Protein AF-A0A4Q5R7U8-F1 (afdb_monomer_lite)

Foldseek 3Di:
DVVVVVVVVVVVVVVVVVDDDDDDDDLCVLLVVLVVCVVVHLVVVLCVVPNDDDPVVSVLLSVLSSCVSSVLVVQDDVVDDPVVNCCVNPPDPCVVVVCQCVVDPHSNSND

Structure (mmCIF, N/CA/C/O backbone):
data_AF-A0A4Q5R7U8-F1
#
_entry.id   AF-A0A4Q5R7U8-F1
#
loop_
_atom_site.group_PDB
_atom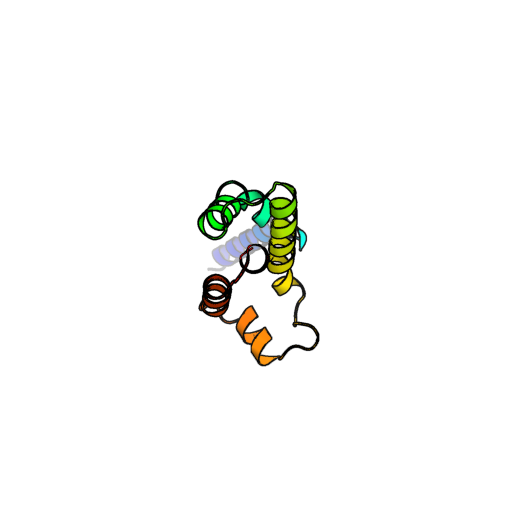_site.id
_atom_site.type_symbol
_atom_site.label_atom_id
_atom_site.label_alt_id
_atom_site.label_comp_id
_atom_site.label_asym_id
_atom_site.label_entity_id
_atom_site.label_seq_id
_atom_site.pdbx_PDB_ins_code
_atom_site.Cartn_x
_atom_site.Cartn_y
_atom_site.Cartn_z
_atom_site.occupancy
_atom_site.B_iso_or_equiv
_atom_site.auth_seq_id
_atom_site.auth_comp_id
_atom_site.auth_asym_id
_atom_site.auth_atom_id
_atom_site.pdbx_PDB_model_num
ATOM 1 N N . MET A 1 1 ? 18.709 8.754 -49.738 1.00 72.81 1 MET A N 1
ATOM 2 C CA . MET A 1 1 ? 18.825 7.786 -48.617 1.00 72.81 1 MET A CA 1
ATOM 3 C C . MET A 1 1 ? 19.929 8.145 -47.616 1.00 72.81 1 MET A C 1
ATOM 5 O O . MET A 1 1 ? 19.646 8.136 -46.428 1.00 72.81 1 MET A O 1
ATOM 9 N N . HIS A 1 2 ? 21.147 8.506 -48.043 1.00 84.56 2 HIS A N 1
ATOM 10 C CA . HIS A 1 2 ? 22.236 8.896 -47.123 1.00 84.56 2 HIS A CA 1
ATOM 11 C C . HIS A 1 2 ? 21.952 10.172 -46.313 1.00 84.56 2 HIS A C 1
ATOM 13 O O . HIS A 1 2 ? 22.199 10.190 -45.113 1.00 84.56 2 HIS A O 1
ATOM 19 N N . LEU A 1 3 ? 21.353 11.193 -46.938 1.00 88.19 3 LEU A N 1
ATOM 20 C CA . LEU A 1 3 ? 20.996 12.450 -46.264 1.00 88.19 3 LEU A CA 1
ATOM 21 C C . LEU A 1 3 ? 19.943 12.248 -45.158 1.00 88.19 3 LEU A C 1
ATOM 23 O O . LEU A 1 3 ? 20.070 12.800 -44.072 1.00 88.19 3 LEU A O 1
ATOM 27 N N . LEU A 1 4 ? 18.949 11.387 -45.409 1.00 92.00 4 LEU A N 1
ATOM 28 C CA . LEU A 1 4 ? 17.930 11.016 -44.423 1.00 92.00 4 LEU A CA 1
ATOM 29 C C . LEU A 1 4 ? 18.547 10.259 -43.238 1.00 92.00 4 LEU A C 1
ATOM 31 O O . LEU A 1 4 ? 18.229 10.5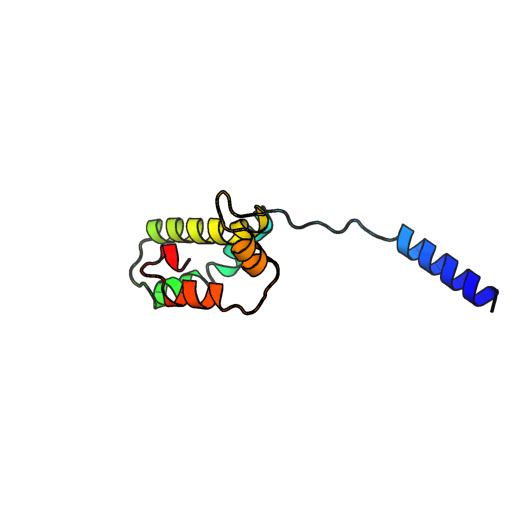53 -42.094 1.00 92.00 4 LEU A O 1
ATOM 35 N N . ARG A 1 5 ? 19.474 9.327 -43.501 1.00 92.25 5 ARG A N 1
ATOM 36 C CA . ARG A 1 5 ? 20.199 8.597 -42.446 1.00 92.25 5 ARG A CA 1
ATOM 37 C C . ARG A 1 5 ? 21.057 9.527 -41.588 1.00 92.25 5 ARG A C 1
ATOM 39 O O . ARG A 1 5 ? 21.056 9.381 -40.372 1.00 92.25 5 ARG A O 1
ATOM 46 N N . LEU A 1 6 ? 21.747 10.486 -42.208 1.00 95.06 6 LEU A N 1
ATOM 47 C CA . LEU A 1 6 ? 22.532 11.496 -41.497 1.00 95.06 6 LEU A CA 1
ATOM 48 C C . LEU A 1 6 ? 21.630 12.364 -40.611 1.00 95.06 6 LEU A C 1
ATOM 50 O O . LEU A 1 6 ? 21.918 12.535 -39.432 1.00 95.06 6 LEU A O 1
ATOM 54 N N . PHE A 1 7 ? 20.515 12.855 -41.158 1.00 96.31 7 PHE A N 1
ATOM 55 C CA . PHE A 1 7 ? 19.551 13.664 -40.416 1.00 96.31 7 PHE A CA 1
ATOM 56 C C . PHE A 1 7 ? 18.962 12.905 -39.221 1.00 96.31 7 PHE A C 1
ATOM 58 O O . PHE A 1 7 ? 18.970 13.420 -38.107 1.00 96.31 7 PHE A O 1
ATOM 65 N N . CYS A 1 8 ? 18.523 11.659 -39.419 1.00 96.19 8 CYS A N 1
ATOM 66 C CA . CYS A 1 8 ? 18.052 10.811 -38.324 1.00 96.19 8 CYS A CA 1
ATOM 67 C C . CYS A 1 8 ? 19.148 10.574 -37.276 1.00 96.19 8 CYS A C 1
ATOM 69 O O . CYS A 1 8 ? 18.862 10.627 -36.085 1.00 96.19 8 CYS A O 1
ATOM 71 N N . GLY A 1 9 ? 20.398 10.359 -37.698 1.00 97.06 9 GLY A N 1
ATOM 72 C CA . GLY A 1 9 ? 21.531 10.196 -36.786 1.00 97.06 9 GLY A CA 1
ATOM 73 C C . GLY A 1 9 ? 21.785 11.439 -35.931 1.00 97.06 9 GLY A C 1
ATOM 74 O O . GLY A 1 9 ? 21.930 11.329 -34.716 1.00 97.06 9 GLY A O 1
ATOM 75 N N . VAL A 1 10 ? 21.767 12.625 -36.546 1.00 96.88 10 VAL A N 1
ATOM 76 C CA . VAL A 1 10 ? 21.911 13.910 -35.842 1.00 96.88 10 VAL A CA 1
ATOM 77 C C . VAL A 1 10 ? 20.744 14.144 -34.884 1.00 96.88 10 VAL A C 1
ATOM 79 O O . VAL A 1 10 ? 20.969 14.548 -33.747 1.00 96.88 10 VAL A O 1
ATOM 82 N N . LEU A 1 11 ? 19.512 13.847 -35.304 1.00 96.88 11 LEU A N 1
ATOM 83 C CA . LEU A 1 11 ? 18.329 13.979 -34.455 1.00 96.88 11 LEU A CA 1
ATOM 84 C C . LEU A 1 11 ? 18.408 13.061 -33.228 1.00 96.88 11 LEU A C 1
ATOM 86 O O . LEU A 1 11 ? 18.163 13.515 -32.116 1.00 96.88 11 LEU A O 1
ATOM 90 N N . VAL A 1 12 ? 18.791 11.793 -33.405 1.00 97.06 12 VAL A N 1
ATOM 91 C CA . VAL A 1 12 ? 18.966 10.849 -32.289 1.00 97.06 12 VAL A CA 1
ATOM 92 C C . VAL A 1 12 ? 20.072 11.319 -31.346 1.00 97.06 12 VAL A C 1
ATOM 94 O O . VAL A 1 12 ? 19.865 11.333 -30.136 1.00 97.06 12 VAL A O 1
ATOM 97 N N . ALA A 1 13 ? 21.217 11.759 -31.876 1.00 96.69 13 ALA A N 1
ATOM 98 C CA . ALA A 1 13 ? 22.301 12.297 -31.057 1.00 96.69 13 ALA A CA 1
ATOM 99 C C . ALA A 1 13 ? 21.847 13.525 -30.252 1.00 96.69 13 ALA A C 1
ATOM 101 O O . ALA A 1 13 ? 22.133 13.625 -29.061 1.00 96.69 13 ALA A O 1
ATOM 102 N N . TRP A 1 14 ? 21.086 14.426 -30.875 1.00 96.88 14 TRP A N 1
ATOM 103 C CA . TRP A 1 14 ? 20.541 15.600 -30.202 1.00 96.88 14 TRP A CA 1
ATOM 104 C C . TRP A 1 14 ? 19.537 15.226 -29.103 1.00 96.88 14 TRP A C 1
ATOM 106 O O . TRP A 1 14 ? 19.618 15.763 -28.004 1.00 96.88 14 TRP A O 1
ATOM 116 N N . LEU A 1 15 ? 18.649 14.256 -29.350 1.00 96.06 15 LEU A N 1
ATOM 117 C CA . LEU A 1 15 ? 17.702 13.752 -28.347 1.00 96.06 15 LEU A CA 1
ATOM 118 C C . LEU A 1 15 ? 18.404 13.092 -27.152 1.00 96.06 15 LEU A C 1
ATOM 120 O O . LEU A 1 15 ? 17.989 13.303 -26.016 1.00 96.06 15 LEU A O 1
ATOM 124 N N . LEU A 1 16 ? 19.478 12.333 -27.390 1.00 94.44 16 LEU A N 1
ATOM 125 C CA . LEU A 1 16 ? 20.269 11.718 -26.321 1.00 94.44 16 LEU A CA 1
ATOM 126 C C . LEU A 1 16 ? 20.995 12.770 -25.472 1.00 94.44 16 LEU A C 1
ATOM 128 O O . LEU A 1 16 ? 21.035 12.644 -24.252 1.00 94.44 16 LEU A O 1
ATOM 132 N N . LEU A 1 17 ? 21.524 13.826 -26.098 1.00 95.06 17 LEU A N 1
ATOM 133 C CA . LEU A 1 17 ? 22.175 14.935 -25.392 1.00 95.06 17 LEU A CA 1
ATOM 134 C C . LEU A 1 17 ? 21.176 15.843 -24.657 1.00 95.06 17 LEU A C 1
ATOM 136 O O . LEU A 1 17 ? 21.534 16.468 -23.662 1.00 95.06 17 LEU A O 1
ATOM 140 N N . ALA A 1 18 ? 19.932 15.916 -25.135 1.00 94.56 18 ALA A N 1
ATOM 141 C CA . ALA A 1 18 ? 18.853 16.675 -24.508 1.00 94.56 18 ALA A CA 1
ATOM 142 C C . ALA A 1 18 ? 18.107 15.890 -23.411 1.00 94.56 18 ALA A C 1
ATOM 144 O O . ALA A 1 18 ? 17.244 16.458 -22.733 1.00 94.56 18 ALA A O 1
ATOM 145 N N . ALA A 1 19 ? 18.410 14.600 -23.226 1.00 90.81 19 ALA A N 1
ATOM 146 C CA . ALA A 1 19 ? 17.778 13.776 -22.207 1.00 90.81 19 ALA A CA 1
ATOM 147 C C . ALA A 1 19 ? 18.102 14.311 -20.804 1.00 90.81 19 ALA A C 1
ATOM 149 O O . ALA A 1 19 ? 19.260 14.505 -20.434 1.00 90.81 19 ALA A O 1
ATOM 150 N N . ARG A 1 20 ? 17.062 14.545 -20.000 1.00 87.94 20 ARG A N 1
ATOM 151 C CA . ARG A 1 20 ? 17.207 14.895 -18.582 1.00 87.94 20 ARG A CA 1
ATOM 152 C C . ARG A 1 20 ? 17.178 13.623 -17.734 1.00 87.94 20 ARG A C 1
ATOM 154 O O . ARG A 1 20 ? 16.491 12.676 -18.121 1.00 87.94 20 ARG A O 1
ATOM 161 N N . PRO A 1 21 ? 17.858 13.595 -16.573 1.00 85.31 21 PRO A N 1
ATOM 162 C CA . PRO A 1 21 ? 17.722 12.491 -15.635 1.00 85.31 21 PRO A CA 1
ATOM 163 C C . PRO A 1 21 ? 16.247 12.280 -15.288 1.00 85.31 21 PRO A C 1
ATOM 165 O O . PRO A 1 21 ? 15.562 13.225 -14.888 1.00 85.31 21 PRO A O 1
ATOM 168 N N . ALA A 1 22 ? 15.757 11.050 -15.438 1.00 81.88 22 ALA A N 1
ATOM 169 C CA . ALA A 1 22 ? 14.475 10.677 -14.863 1.00 81.88 22 ALA A CA 1
ATOM 170 C C . ALA A 1 22 ? 14.633 10.679 -13.338 1.00 81.88 22 ALA A C 1
ATOM 172 O O . ALA A 1 22 ? 15.553 10.051 -12.809 1.00 81.88 22 ALA A O 1
ATOM 173 N N . GLN A 1 23 ? 13.769 11.402 -12.626 1.00 79.69 23 GLN A N 1
ATOM 174 C CA . GLN A 1 23 ? 13.739 11.301 -11.172 1.00 79.69 23 GLN A CA 1
ATOM 175 C C . GLN A 1 23 ? 13.122 9.953 -10.808 1.00 79.69 23 GLN A C 1
ATOM 177 O O . GLN A 1 23 ? 11.962 9.693 -11.123 1.00 79.69 23 GLN A O 1
ATOM 182 N N . ALA A 1 24 ? 13.925 9.079 -10.205 1.00 73.69 24 ALA A N 1
ATOM 183 C CA . ALA A 1 24 ? 13.434 7.819 -9.676 1.00 73.69 24 ALA A CA 1
ATOM 184 C C . ALA A 1 24 ? 12.563 8.090 -8.445 1.00 73.69 24 ALA A C 1
ATOM 186 O O . ALA A 1 24 ? 12.875 8.959 -7.625 1.00 73.69 24 ALA A O 1
ATOM 187 N N . TYR A 1 25 ? 11.482 7.329 -8.316 1.00 76.25 25 TYR A N 1
ATOM 188 C CA . TYR A 1 25 ? 10.707 7.296 -7.086 1.00 76.25 25 TYR A CA 1
ATOM 189 C C . TYR A 1 25 ? 11.542 6.625 -5.994 1.00 76.25 25 TYR A C 1
ATOM 191 O O . TYR A 1 25 ? 12.244 5.646 -6.242 1.00 76.25 25 TYR A O 1
ATOM 199 N N . SER A 1 26 ? 11.503 7.193 -4.794 1.00 82.00 26 SER A N 1
ATOM 200 C CA . SER A 1 26 ? 12.113 6.584 -3.614 1.00 82.00 26 SER A CA 1
ATOM 201 C C . SER A 1 26 ? 11.134 5.581 -3.009 1.00 82.00 26 SER A C 1
ATOM 203 O O . SER A 1 26 ? 9.928 5.705 -3.211 1.00 82.00 26 SER A O 1
ATOM 205 N N . VAL A 1 27 ? 11.627 4.679 -2.161 1.00 79.56 27 VAL A N 1
ATOM 206 C CA . VAL A 1 27 ? 10.797 3.873 -1.250 1.00 79.56 27 VAL A CA 1
ATOM 207 C C . VAL A 1 27 ? 9.771 4.751 -0.508 1.00 79.56 27 VAL A C 1
ATOM 209 O O . VAL A 1 27 ? 8.621 4.367 -0.314 1.00 79.56 27 VAL A O 1
ATOM 212 N N . LEU A 1 28 ? 10.142 5.988 -0.155 1.00 86.56 28 LEU A N 1
ATOM 213 C CA . LEU A 1 28 ? 9.242 6.930 0.522 1.00 86.56 28 LEU A CA 1
ATOM 214 C C . LEU A 1 28 ? 8.116 7.471 -0.375 1.00 86.56 28 LEU A C 1
ATOM 216 O O . LEU A 1 28 ? 7.115 7.976 0.130 1.00 86.56 28 LEU A O 1
ATOM 220 N N . SER A 1 29 ? 8.225 7.352 -1.701 1.00 90.25 29 SER A N 1
ATOM 221 C CA . SER A 1 29 ? 7.145 7.723 -2.620 1.00 90.25 29 SER A CA 1
ATOM 222 C C . SER A 1 29 ? 5.899 6.852 -2.417 1.00 90.25 29 SER A C 1
ATOM 224 O O . SER A 1 29 ? 4.786 7.344 -2.593 1.00 90.25 29 SER A O 1
ATOM 226 N N . HIS A 1 30 ? 6.053 5.606 -1.953 1.00 92.06 30 HIS A N 1
ATOM 227 C CA . HIS A 1 30 ? 4.920 4.752 -1.574 1.00 92.06 30 HIS A CA 1
ATOM 228 C C . HIS A 1 30 ? 4.144 5.320 -0.382 1.00 92.06 30 HIS A C 1
ATOM 230 O O . HIS A 1 30 ? 2.914 5.304 -0.373 1.00 92.06 30 HIS A O 1
ATOM 236 N N . GLN A 1 31 ? 4.838 5.902 0.599 1.00 94.12 31 GLN A N 1
ATOM 237 C CA . GLN A 1 31 ? 4.194 6.585 1.726 1.00 94.12 31 GLN A CA 1
ATOM 238 C C . GLN A 1 31 ? 3.540 7.899 1.295 1.00 94.12 31 GLN A C 1
ATOM 240 O O . GLN A 1 31 ? 2.427 8.191 1.728 1.00 94.12 31 GLN A O 1
ATOM 245 N N . ALA A 1 32 ? 4.160 8.644 0.376 1.00 93.75 32 ALA A N 1
ATOM 246 C CA . ALA A 1 32 ? 3.565 9.860 -0.181 1.00 93.75 32 ALA A CA 1
ATOM 247 C C . ALA A 1 32 ? 2.233 9.585 -0.913 1.00 93.75 32 ALA A C 1
ATOM 249 O O . ALA A 1 32 ? 1.313 10.409 -0.871 1.00 93.75 32 ALA A O 1
ATOM 250 N N . ASN A 1 33 ? 2.092 8.410 -1.539 1.00 94.19 33 ASN A N 1
ATOM 251 C CA . ASN A 1 33 ? 0.814 7.964 -2.098 1.00 94.19 33 ASN A CA 1
ATOM 252 C C . ASN A 1 33 ? -0.229 7.727 -1.001 1.00 94.19 33 ASN A C 1
ATOM 254 O O . ASN A 1 33 ? -1.359 8.198 -1.128 1.00 94.19 33 ASN A O 1
ATOM 258 N N . ILE A 1 34 ? 0.146 7.059 0.096 1.00 96.94 34 ILE A N 1
ATOM 259 C CA . ILE A 1 34 ? -0.743 6.894 1.255 1.00 96.94 34 ILE A CA 1
ATOM 260 C C . ILE A 1 34 ? -1.157 8.260 1.802 1.00 96.94 34 ILE A C 1
ATOM 262 O O . ILE A 1 34 ? -2.340 8.472 2.039 1.00 96.94 34 ILE A O 1
ATOM 266 N N . ASP A 1 35 ? -0.236 9.215 1.931 1.00 97.00 35 ASP A N 1
ATOM 267 C CA . ASP A 1 35 ? -0.540 10.574 2.391 1.00 97.00 35 ASP A CA 1
ATOM 268 C C . ASP A 1 35 ? -1.555 11.288 1.510 1.00 97.00 35 ASP A C 1
ATOM 270 O O . ASP A 1 35 ? -2.547 11.823 2.012 1.00 97.00 35 ASP A O 1
ATOM 274 N N . SER A 1 36 ? -1.327 11.250 0.200 1.00 97.31 36 SER A N 1
ATOM 275 C CA . SER A 1 36 ? -2.184 11.901 -0.790 1.00 97.31 36 SER A CA 1
ATOM 276 C C . SER A 1 36 ? -3.581 11.275 -0.833 1.00 97.31 36 SER A C 1
ATOM 278 O O . SER A 1 36 ? -4.573 11.972 -1.045 1.00 97.31 36 SER A O 1
ATOM 280 N N . CYS A 1 37 ? -3.674 9.965 -0.595 1.00 97.69 37 CYS A N 1
ATOM 281 C CA . CYS A 1 37 ? -4.926 9.214 -0.623 1.00 97.69 37 CYS A CA 1
ATOM 282 C C . CYS A 1 37 ? -5.628 9.119 0.739 1.00 97.69 37 CYS A C 1
ATOM 284 O O . CYS A 1 37 ? -6.797 8.727 0.790 1.00 97.69 37 CYS A O 1
ATOM 286 N N . TRP A 1 38 ? -4.955 9.471 1.839 1.00 98.25 38 TRP A N 1
ATOM 287 C CA . TRP A 1 38 ? -5.436 9.177 3.187 1.00 98.25 38 TRP A CA 1
ATOM 288 C C . TRP A 1 38 ? -6.786 9.826 3.481 1.00 98.25 38 TRP A C 1
ATOM 290 O O . TRP A 1 38 ? -7.770 9.136 3.734 1.00 98.25 38 TRP A O 1
ATOM 300 N N . ALA A 1 39 ? -6.840 11.155 3.428 1.00 98.00 39 ALA A N 1
ATOM 301 C CA . ALA A 1 39 ? -8.056 11.910 3.700 1.00 98.00 39 ALA A CA 1
ATOM 302 C C . ALA A 1 39 ? -9.168 11.691 2.652 1.00 98.00 39 ALA A C 1
ATOM 304 O O . ALA A 1 39 ? -10.305 11.470 3.070 1.00 98.00 39 ALA A O 1
ATOM 305 N N . PRO A 1 40 ? -8.898 11.728 1.329 1.00 98.12 40 PRO A N 1
ATOM 306 C CA . PRO A 1 40 ? -9.969 11.610 0.340 1.00 98.12 40 PRO A CA 1
ATOM 307 C C . PRO A 1 40 ? -10.506 10.183 0.145 1.00 98.12 40 PRO A C 1
ATOM 309 O O . PRO A 1 40 ? -11.666 10.042 -0.240 1.00 98.12 40 PRO A O 1
ATOM 312 N N . TYR A 1 41 ? -9.712 9.133 0.401 1.00 97.44 41 TYR A N 1
ATOM 313 C CA . TYR A 1 41 ? -10.071 7.764 -0.008 1.00 97.44 41 TYR A CA 1
ATOM 314 C C . TYR A 1 41 ? -9.908 6.709 1.093 1.00 97.44 41 TYR A C 1
ATOM 316 O O . TYR A 1 41 ? -10.841 5.945 1.352 1.00 97.44 41 TYR A O 1
ATOM 324 N N . ILE A 1 42 ? -8.761 6.663 1.775 1.00 97.88 42 ILE A N 1
ATOM 325 C CA . ILE A 1 42 ? -8.449 5.557 2.696 1.00 97.88 42 ILE A CA 1
ATOM 326 C C . ILE A 1 42 ? -9.223 5.706 4.013 1.00 97.88 42 ILE A C 1
ATOM 328 O O . ILE A 1 42 ? -10.007 4.831 4.374 1.00 97.88 42 ILE A O 1
ATOM 332 N N . LYS A 1 43 ? -9.103 6.846 4.702 1.00 98.12 43 LYS A N 1
ATOM 333 C CA . LYS A 1 43 ? -9.813 7.093 5.968 1.00 98.12 43 LYS A CA 1
ATOM 334 C C . LYS A 1 43 ? -11.338 6.934 5.838 1.00 98.12 43 LYS A C 1
ATOM 336 O O . LYS A 1 43 ? -11.907 6.237 6.677 1.00 98.12 43 LYS A O 1
ATOM 341 N N . PRO A 1 44 ? -12.011 7.463 4.793 1.00 98.25 44 PRO A N 1
ATOM 342 C CA . PRO A 1 44 ? -13.453 7.268 4.629 1.00 98.25 44 PRO A CA 1
ATOM 343 C C . PRO A 1 44 ? -13.880 5.804 4.448 1.00 98.25 44 PRO A C 1
ATOM 345 O O . PRO A 1 44 ? -14.991 5.436 4.827 1.00 98.25 44 PRO A O 1
ATOM 348 N N . THR A 1 45 ? -13.039 4.953 3.849 1.00 97.75 45 THR A N 1
ATOM 349 C CA . THR A 1 45 ? -13.360 3.522 3.690 1.00 97.75 45 THR A CA 1
ATOM 350 C C . THR A 1 45 ? -13.135 2.745 4.984 1.00 97.75 45 THR A C 1
ATOM 352 O O . THR A 1 45 ? -13.976 1.916 5.332 1.00 97.75 45 THR A O 1
ATOM 355 N N . LEU A 1 46 ? -12.083 3.084 5.737 1.00 98.12 46 LEU A N 1
ATOM 356 C CA . LEU A 1 46 ? -11.861 2.584 7.096 1.00 98.12 46 LEU A CA 1
ATOM 357 C C . LEU A 1 46 ? -13.035 2.936 8.015 1.00 98.12 46 LEU A C 1
ATOM 359 O O . LEU A 1 46 ? -13.575 2.050 8.663 1.00 98.12 46 LEU A O 1
ATOM 363 N N . GLU A 1 47 ? -13.485 4.194 8.021 1.00 97.75 47 GLU A N 1
ATOM 364 C CA . GLU A 1 47 ? -14.634 4.648 8.822 1.00 97.75 47 GLU A CA 1
ATOM 365 C C . GLU A 1 47 ? -15.931 3.923 8.459 1.00 97.75 47 GLU A C 1
ATOM 367 O O . GLU A 1 47 ? -16.736 3.608 9.332 1.00 97.75 47 GLU A O 1
ATOM 372 N N . ARG A 1 48 ? -16.138 3.641 7.169 1.00 97.88 48 ARG A N 1
ATOM 373 C CA . ARG A 1 48 ? -17.337 2.943 6.696 1.00 97.88 48 ARG A CA 1
ATOM 374 C C . ARG A 1 48 ? -17.379 1.487 7.147 1.00 97.88 48 ARG A C 1
ATOM 376 O O . ARG A 1 48 ? -18.460 0.983 7.432 1.00 97.88 48 ARG A O 1
ATOM 383 N N . ARG A 1 49 ? -16.230 0.807 7.160 1.00 97.69 49 ARG A N 1
ATOM 384 C CA . ARG A 1 49 ? -16.144 -0.618 7.506 1.00 97.69 49 ARG A CA 1
ATOM 385 C C . ARG A 1 49 ? -15.966 -0.851 9.008 1.00 97.69 49 ARG A C 1
ATOM 387 O O . ARG A 1 49 ? -16.560 -1.777 9.546 1.00 97.69 49 ARG A O 1
ATOM 394 N N . PH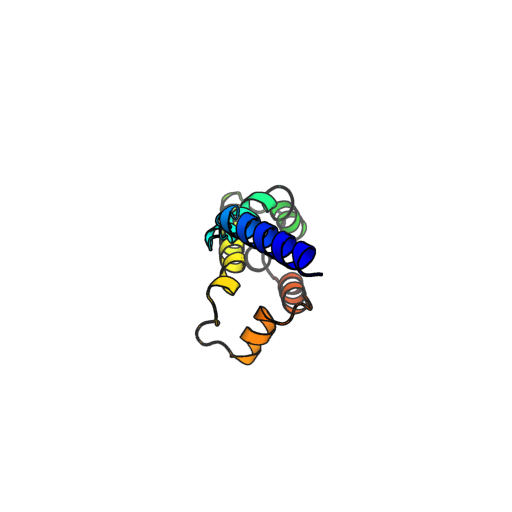E A 1 50 ? -15.191 0.005 9.668 1.00 97.94 50 PHE A N 1
ATOM 395 C CA . PHE A 1 50 ? -14.845 -0.057 11.088 1.00 97.94 50 PHE A CA 1
ATOM 396 C C . PHE A 1 50 ? -15.075 1.320 11.746 1.00 97.94 50 PHE A C 1
ATOM 398 O O . PHE A 1 50 ? -14.126 2.091 11.935 1.00 97.94 50 PHE A O 1
ATOM 405 N N . PRO A 1 51 ? -16.338 1.677 12.050 1.00 97.44 51 PRO A N 1
ATOM 406 C CA . PRO A 1 51 ? -16.691 2.995 12.576 1.00 97.44 51 PRO A CA 1
ATOM 407 C C . PRO A 1 51 ? -16.232 3.201 14.027 1.00 97.44 51 PRO A C 1
ATOM 409 O O . PRO A 1 51 ? -16.059 2.247 14.780 1.00 97.44 51 PRO A O 1
ATOM 412 N N . GLY A 1 52 ? -16.116 4.468 14.443 1.00 96.19 52 GLY A N 1
ATOM 413 C CA . GLY A 1 52 ? -15.920 4.847 15.852 1.00 96.19 52 GLY A CA 1
ATOM 414 C C . GLY A 1 52 ? -14.469 4.961 16.328 1.00 96.19 52 GLY A C 1
ATOM 415 O O . GLY A 1 52 ? -14.250 5.128 17.523 1.00 96.19 52 GLY A O 1
ATOM 416 N N . ALA A 1 53 ? -13.491 4.903 15.423 1.00 97.56 53 ALA A N 1
ATOM 417 C CA . ALA A 1 53 ? -12.082 4.991 15.788 1.00 97.56 53 ALA A CA 1
ATOM 418 C C . ALA A 1 53 ? -11.662 6.389 16.283 1.00 97.56 53 ALA A C 1
ATOM 420 O O . ALA A 1 53 ? -12.088 7.429 15.770 1.00 97.56 53 ALA A O 1
ATOM 421 N N . THR A 1 54 ? -10.764 6.391 17.258 1.00 98.31 54 THR A N 1
ATOM 422 C CA . THR A 1 54 ? -10.084 7.565 17.805 1.00 98.31 54 THR A CA 1
ATOM 423 C C . THR A 1 54 ? -9.016 8.108 16.842 1.00 98.31 54 THR A C 1
ATOM 425 O O . THR A 1 54 ? -8.562 7.408 15.927 1.00 98.31 54 THR A O 1
ATOM 428 N N . PRO A 1 55 ? -8.565 9.363 17.019 1.00 97.94 55 PRO A N 1
ATOM 429 C CA . PRO A 1 55 ? -7.444 9.908 16.252 1.00 97.94 55 PRO A CA 1
ATOM 430 C C . PRO A 1 55 ? -6.159 9.071 16.361 1.00 97.94 55 PRO A C 1
ATOM 432 O O . PRO A 1 55 ? -5.430 8.932 15.378 1.00 97.94 55 PRO A O 1
ATOM 435 N N . GLU A 1 56 ? -5.884 8.507 17.536 1.00 98.50 56 GLU A N 1
ATOM 436 C CA . GLU A 1 56 ? -4.745 7.627 17.819 1.00 98.50 56 GLU A CA 1
ATOM 437 C C . GLU A 1 56 ? -4.823 6.343 16.999 1.00 98.50 56 GLU A C 1
ATOM 439 O O . GLU A 1 56 ? -3.867 5.992 16.311 1.00 98.50 56 GLU A O 1
ATOM 444 N N . GLU A 1 57 ? -5.986 5.702 16.988 1.00 98.50 57 GLU A N 1
ATOM 445 C CA . GLU A 1 57 ? -6.243 4.526 16.167 1.00 98.50 57 GLU A CA 1
ATOM 446 C C . GLU A 1 57 ? -6.081 4.876 14.672 1.00 98.50 57 GLU A C 1
ATOM 448 O O . GLU A 1 57 ? -5.429 4.148 13.920 1.00 98.50 57 GLU A O 1
ATOM 453 N N . PHE A 1 58 ? -6.584 6.021 14.190 1.00 98.31 58 PHE A N 1
ATOM 454 C CA . PHE A 1 58 ? -6.323 6.470 12.807 1.00 98.31 58 PHE A CA 1
ATOM 455 C C . PHE A 1 58 ? -4.851 6.652 12.480 1.00 98.31 58 PHE A C 1
ATOM 457 O O . PHE A 1 58 ? -4.438 6.311 11.372 1.00 98.31 58 PHE A O 1
ATOM 464 N N . ARG A 1 59 ? -4.058 7.132 13.432 1.00 98.25 59 ARG A N 1
ATOM 465 C CA . ARG A 1 59 ? -2.611 7.236 13.267 1.00 98.25 59 ARG A CA 1
ATOM 466 C C . ARG A 1 59 ? -1.961 5.860 13.153 1.00 98.25 59 ARG A C 1
ATOM 468 O O . ARG A 1 59 ? -1.094 5.685 12.304 1.00 98.25 59 ARG A O 1
ATOM 475 N N . GLU A 1 60 ? -2.401 4.902 13.964 1.00 98.56 60 GLU A N 1
ATOM 476 C CA . GLU A 1 60 ? -1.901 3.528 13.933 1.00 98.56 60 GLU A CA 1
ATOM 477 C C . GLU A 1 60 ? -2.232 2.835 12.609 1.00 98.56 60 GLU A C 1
ATOM 479 O O . GLU A 1 60 ? -1.320 2.396 11.918 1.00 98.56 60 GLU A O 1
ATOM 484 N N . ALA A 1 61 ? -3.496 2.843 12.177 1.00 98.44 61 ALA A N 1
ATOM 485 C CA . ALA A 1 61 ? -3.889 2.238 10.899 1.00 98.44 61 ALA A CA 1
ATOM 486 C C . ALA A 1 61 ? -3.130 2.852 9.712 1.00 98.44 61 ALA A C 1
ATOM 488 O O . ALA A 1 61 ? -2.729 2.148 8.791 1.00 98.44 61 ALA A O 1
ATOM 489 N N . LYS A 1 62 ? -2.853 4.163 9.744 1.00 98.38 62 LYS A N 1
ATOM 490 C CA . LYS A 1 62 ? -2.032 4.805 8.708 1.00 98.38 62 LYS A CA 1
ATOM 491 C C . LYS A 1 62 ? -0.608 4.240 8.657 1.00 98.38 62 LYS A C 1
ATOM 493 O O . LYS A 1 62 ? -0.035 4.146 7.575 1.00 98.38 62 LYS A O 1
ATOM 498 N N . ALA A 1 63 ? -0.041 3.851 9.800 1.00 97.94 63 ALA A N 1
ATOM 499 C CA . A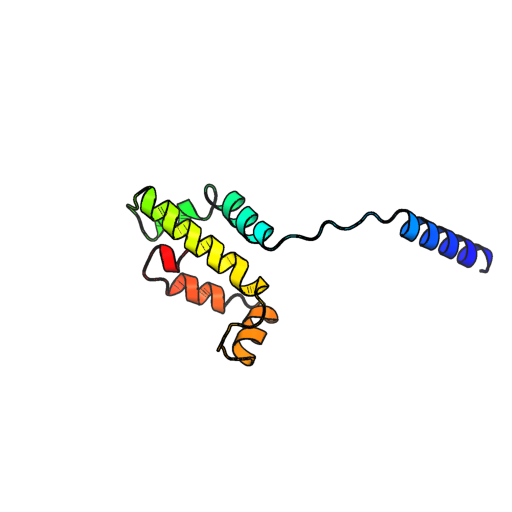LA A 1 63 ? 1.266 3.206 9.854 1.00 97.94 63 ALA A CA 1
ATOM 500 C C . ALA A 1 63 ? 1.247 1.791 9.245 1.00 97.94 63 ALA A C 1
ATOM 502 O O . ALA A 1 63 ? 2.214 1.423 8.578 1.00 97.94 63 ALA A O 1
ATOM 503 N N . TYR A 1 64 ? 0.150 1.038 9.395 1.00 97.75 64 TYR A N 1
ATOM 504 C CA . TYR A 1 64 ? -0.041 -0.244 8.698 1.00 97.75 64 TYR A CA 1
ATOM 505 C C . TYR A 1 64 ? -0.101 -0.046 7.178 1.00 97.75 64 TYR A C 1
ATOM 507 O O . TYR A 1 64 ? 0.682 -0.673 6.462 1.00 97.75 64 TYR A O 1
ATOM 515 N N . ALA A 1 65 ? -0.877 0.935 6.706 1.00 97.06 65 ALA A N 1
ATOM 516 C CA . ALA A 1 65 ? -0.933 1.292 5.287 1.00 97.06 65 ALA A CA 1
ATOM 517 C C . ALA A 1 65 ? 0.441 1.694 4.717 1.00 97.06 65 ALA A C 1
ATOM 519 O O . ALA A 1 65 ? 0.797 1.322 3.598 1.00 97.06 65 ALA A O 1
ATOM 520 N N . TYR A 1 66 ? 1.253 2.433 5.486 1.00 96.19 66 TYR A N 1
ATOM 521 C CA . TYR A 1 66 ? 2.635 2.741 5.103 1.00 96.19 66 TYR A CA 1
ATOM 522 C C . TYR A 1 66 ? 3.518 1.493 4.998 1.00 96.19 66 TYR A C 1
ATOM 524 O O . TYR A 1 66 ? 4.359 1.418 4.105 1.00 96.19 66 TYR A O 1
ATOM 532 N N . GLY A 1 67 ? 3.367 0.535 5.915 1.00 92.94 67 GLY A N 1
ATOM 533 C CA . GLY A 1 67 ? 4.109 -0.723 5.872 1.00 92.94 67 GLY A CA 1
ATOM 534 C C . GLY A 1 67 ? 3.715 -1.568 4.660 1.00 92.94 67 GLY A C 1
ATOM 535 O O . GLY A 1 67 ? 4.581 -2.025 3.912 1.00 92.94 67 GLY A O 1
ATOM 536 N N . GLY A 1 68 ? 2.409 -1.711 4.424 1.00 92.00 68 GLY A N 1
ATOM 537 C CA . GLY A 1 68 ? 1.864 -2.436 3.278 1.00 92.00 68 GLY A CA 1
ATOM 538 C C . GLY A 1 68 ? 2.289 -1.837 1.936 1.00 92.00 68 GLY A C 1
ATOM 539 O O . GLY A 1 68 ? 2.631 -2.583 1.018 1.00 92.00 68 GLY A O 1
ATOM 540 N N . SER A 1 69 ? 2.348 -0.503 1.829 1.00 92.50 69 SER A N 1
ATOM 541 C CA . SER A 1 69 ? 2.729 0.172 0.581 1.00 92.50 69 SER A CA 1
ATOM 542 C C . SER A 1 69 ? 4.204 0.009 0.210 1.00 92.50 69 SER A C 1
ATOM 544 O O . SER A 1 69 ? 4.533 0.050 -0.972 1.00 92.50 69 SER A O 1
ATOM 546 N N . ILE A 1 70 ? 5.086 -0.218 1.187 1.00 89.81 70 ILE A N 1
ATOM 547 C CA . ILE A 1 70 ? 6.524 -0.416 0.954 1.00 89.81 70 ILE A CA 1
ATOM 548 C C . ILE A 1 70 ? 6.885 -1.896 0.762 1.00 89.81 70 ILE A C 1
ATOM 550 O O . ILE A 1 70 ? 7.894 -2.194 0.128 1.00 89.81 70 ILE A O 1
ATOM 554 N N . MET A 1 71 ? 6.082 -2.835 1.272 1.00 85.44 71 MET A N 1
ATOM 555 C CA . MET A 1 71 ? 6.456 -4.254 1.363 1.00 85.44 71 MET A CA 1
ATOM 556 C C . MET A 1 71 ? 6.931 -4.869 0.035 1.00 85.44 71 MET A C 1
ATOM 558 O O . MET A 1 71 ? 7.900 -5.624 0.034 1.00 85.44 71 MET A O 1
ATOM 562 N N . GLN A 1 72 ? 6.303 -4.521 -1.093 1.00 80.94 72 GLN A N 1
ATOM 563 C CA . GLN A 1 72 ? 6.692 -5.039 -2.417 1.00 80.94 72 GLN A CA 1
ATOM 564 C C . GLN A 1 72 ? 8.023 -4.472 -2.928 1.00 80.94 72 GLN A C 1
ATOM 566 O O . GLN A 1 72 ? 8.676 -5.073 -3.770 1.00 80.94 72 GLN A O 1
ATOM 571 N N . ASP A 1 73 ? 8.441 -3.309 -2.433 1.00 82.94 73 ASP A N 1
ATOM 572 C CA . ASP A 1 73 ? 9.690 -2.655 -2.839 1.00 82.94 73 ASP A CA 1
ATOM 573 C C . ASP A 1 73 ? 10.895 -3.165 -2.030 1.00 82.94 73 ASP A C 1
ATOM 575 O O . ASP A 1 73 ? 12.049 -2.897 -2.357 1.00 82.94 73 ASP A O 1
ATOM 579 N N . MET A 1 74 ? 10.640 -3.940 -0.968 1.00 79.06 74 MET A N 1
ATOM 580 C CA . MET A 1 74 ? 11.675 -4.568 -0.143 1.00 79.06 74 MET A CA 1
ATOM 581 C C . MET A 1 74 ? 12.251 -5.850 -0.773 1.00 79.06 74 MET A C 1
ATOM 583 O O . MET A 1 74 ? 13.177 -6.443 -0.218 1.00 79.06 74 MET A O 1
ATOM 587 N N . GLY A 1 75 ? 11.740 -6.266 -1.936 1.00 82.50 75 GLY A N 1
ATOM 588 C CA . GLY A 1 75 ? 12.160 -7.470 -2.645 1.00 82.50 75 GLY A CA 1
ATOM 589 C C . GLY A 1 75 ? 11.461 -8.730 -2.137 1.00 82.50 75 GLY A C 1
ATOM 590 O O . GLY A 1 75 ? 10.289 -8.707 -1.763 1.00 82.50 75 GLY A O 1
ATOM 591 N N . TYR A 1 76 ? 12.177 -9.860 -2.142 1.00 86.06 76 TYR A N 1
ATOM 592 C CA . TYR A 1 76 ? 11.582 -11.126 -1.720 1.00 86.06 76 TYR A CA 1
ATOM 593 C C . TYR A 1 76 ? 11.213 -11.110 -0.243 1.00 86.06 76 TYR A C 1
ATOM 595 O O . TYR A 1 76 ? 12.021 -10.722 0.602 1.00 86.06 76 TYR A O 1
ATOM 603 N N . TYR A 1 77 ? 10.006 -11.585 0.066 1.00 86.25 77 TYR A N 1
ATOM 604 C CA . TYR A 1 77 ? 9.534 -11.646 1.440 1.00 86.25 77 TYR A CA 1
ATOM 605 C C . TYR A 1 77 ? 10.481 -12.506 2.284 1.00 86.25 77 TYR A C 1
ATOM 607 O O . TYR A 1 77 ? 10.684 -13.684 1.959 1.00 86.25 77 TYR A O 1
ATOM 615 N N . PRO A 1 78 ? 11.062 -11.958 3.367 1.00 82.88 78 PRO A N 1
ATOM 616 C CA . PRO A 1 78 ? 11.964 -12.710 4.226 1.00 82.88 78 PRO A CA 1
ATOM 617 C C . PRO A 1 78 ? 11.281 -13.977 4.739 1.00 82.88 78 PRO A C 1
ATOM 619 O O . PRO A 1 78 ? 10.163 -13.917 5.246 1.00 82.88 78 PRO A O 1
ATOM 622 N N . PHE A 1 79 ? 11.950 -15.123 4.602 1.00 85.38 79 PHE A N 1
ATOM 623 C CA . PHE A 1 79 ? 11.425 -16.438 5.003 1.00 85.38 79 PHE A CA 1
ATOM 624 C C . PHE A 1 79 ? 10.143 -16.887 4.264 1.00 85.38 79 PHE A C 1
ATOM 626 O O . PHE A 1 79 ? 9.522 -17.873 4.660 1.00 85.38 79 PHE A O 1
ATOM 633 N N . GLY A 1 80 ? 9.745 -16.192 3.191 1.00 82.50 80 GLY A N 1
ATOM 634 C CA . GLY A 1 80 ? 8.571 -16.507 2.381 1.00 82.50 80 GLY A CA 1
ATOM 635 C C . GLY A 1 80 ? 8.838 -17.518 1.262 1.00 82.50 80 GLY A C 1
ATOM 636 O O . GLY A 1 80 ? 9.973 -17.868 0.944 1.00 82.50 80 GLY A O 1
ATOM 637 N N . SER A 1 81 ? 7.762 -17.978 0.620 1.00 90.56 81 SER A N 1
ATOM 638 C CA . SER A 1 81 ? 7.857 -18.795 -0.594 1.00 90.56 81 SER A CA 1
ATOM 639 C C . SER A 1 81 ? 8.276 -17.935 -1.789 1.00 90.56 81 SER A C 1
ATOM 641 O O . SER A 1 81 ? 7.668 -16.893 -2.053 1.00 90.56 81 SER A O 1
ATOM 643 N N . HIS A 1 82 ? 9.270 -18.403 -2.551 1.00 91.12 82 HIS A N 1
ATOM 644 C CA . HIS A 1 82 ? 9.664 -17.780 -3.818 1.00 91.12 82 HIS A CA 1
ATOM 645 C C . HIS A 1 82 ? 8.480 -17.674 -4.777 1.00 91.12 82 HIS A C 1
ATOM 647 O O . HIS A 1 82 ? 8.196 -16.590 -5.268 1.00 91.12 82 HIS A O 1
ATOM 653 N N . LEU A 1 83 ? 7.723 -18.766 -4.944 1.00 93.00 83 LEU A N 1
ATOM 654 C CA . LEU A 1 83 ? 6.546 -18.783 -5.812 1.00 93.00 83 LEU A CA 1
ATOM 655 C C . LEU A 1 83 ? 5.516 -17.734 -5.382 1.00 93.00 83 LEU A C 1
ATOM 657 O O . LEU A 1 83 ? 4.979 -17.019 -6.216 1.00 93.00 83 LEU A O 1
ATOM 661 N N . PHE A 1 84 ? 5.238 -17.631 -4.082 1.00 90.38 84 PHE A N 1
ATOM 662 C CA . PHE A 1 84 ? 4.272 -16.651 -3.587 1.00 90.38 84 PHE A CA 1
ATOM 663 C C . PHE A 1 84 ? 4.737 -15.215 -3.844 1.00 90.38 84 PHE A C 1
ATOM 665 O O . PHE A 1 84 ? 3.953 -14.376 -4.282 1.00 90.38 84 PHE A O 1
ATOM 672 N N . THR A 1 85 ? 6.024 -14.951 -3.625 1.00 90.31 85 THR A N 1
ATOM 673 C CA . THR A 1 85 ? 6.618 -13.645 -3.912 1.00 90.31 85 THR A CA 1
ATOM 674 C C . THR A 1 85 ? 6.541 -13.319 -5.403 1.00 90.31 85 THR A C 1
ATOM 676 O O . THR A 1 85 ? 6.123 -12.218 -5.756 1.00 90.31 85 THR A O 1
ATOM 679 N N . ASP A 1 86 ? 6.886 -14.269 -6.276 1.00 92.12 86 ASP A N 1
ATOM 680 C CA . ASP A 1 86 ? 6.824 -14.092 -7.729 1.00 92.12 86 ASP A CA 1
ATOM 681 C C . ASP A 1 86 ? 5.401 -13.775 -8.188 1.00 92.12 86 ASP A C 1
ATOM 683 O O . ASP A 1 86 ? 5.192 -12.879 -9.006 1.00 92.12 86 ASP A O 1
ATOM 687 N N . LEU A 1 87 ? 4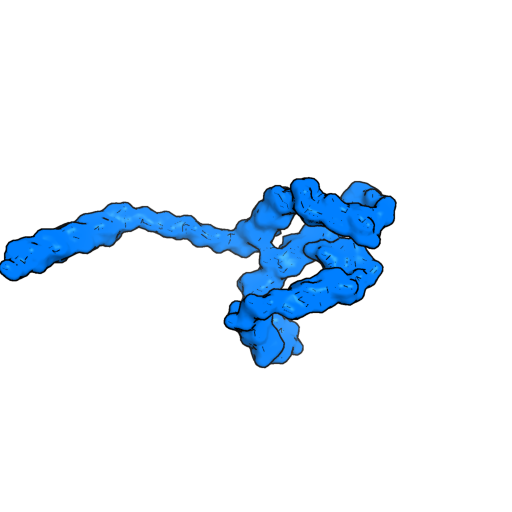.407 -14.467 -7.629 1.00 92.19 87 LEU A N 1
ATOM 688 C CA . LEU A 1 87 ? 3.005 -14.175 -7.905 1.00 92.19 87 LEU A CA 1
ATOM 689 C C . LEU A 1 87 ? 2.639 -12.751 -7.463 1.00 92.19 87 LEU A C 1
ATOM 691 O O . LEU A 1 87 ? 2.029 -12.026 -8.243 1.00 92.19 87 LEU A O 1
ATOM 695 N N . ALA A 1 88 ? 3.060 -12.319 -6.272 1.00 89.50 88 ALA A N 1
ATOM 696 C CA . ALA A 1 88 ? 2.802 -10.962 -5.788 1.00 89.50 88 ALA A CA 1
ATOM 697 C C . ALA A 1 88 ? 3.503 -9.867 -6.623 1.00 89.50 88 ALA A C 1
ATOM 699 O O . ALA A 1 88 ? 2.948 -8.783 -6.795 1.00 89.50 88 ALA A O 1
ATOM 700 N N . HIS A 1 89 ? 4.689 -10.146 -7.176 1.00 90.12 89 HIS A N 1
ATOM 701 C CA . HIS A 1 89 ? 5.480 -9.170 -7.936 1.00 90.12 89 HIS A CA 1
ATOM 702 C C . HIS A 1 89 ? 5.116 -9.108 -9.424 1.00 90.12 89 HIS A C 1
ATOM 704 O O . HIS A 1 89 ? 5.131 -8.033 -10.033 1.00 90.12 89 HIS A O 1
ATOM 710 N N . TYR A 1 90 ? 4.819 -10.255 -10.035 1.00 91.12 90 TYR A N 1
ATOM 711 C CA . TYR A 1 90 ? 4.733 -10.376 -11.491 1.00 91.12 90 TYR A CA 1
ATOM 712 C C . TYR A 1 90 ? 3.320 -10.660 -12.005 1.00 91.12 90 TYR A C 1
ATOM 714 O O . TYR A 1 90 ? 3.065 -10.452 -13.195 1.00 91.12 90 TYR A O 1
ATOM 722 N N . VAL A 1 91 ? 2.380 -11.062 -11.142 1.00 92.81 91 VAL A N 1
ATOM 723 C CA . VAL A 1 91 ? 0.979 -11.301 -11.518 1.00 92.81 91 VAL A CA 1
ATOM 724 C C . VAL A 1 91 ? 0.088 -10.180 -10.987 1.00 92.81 91 VAL A C 1
ATOM 726 O O . VAL A 1 91 ? 0.053 -9.886 -9.799 1.00 92.81 91 VAL A O 1
ATOM 729 N N . ARG A 1 92 ? -0.672 -9.543 -11.886 1.00 89.81 92 ARG A N 1
ATOM 730 C CA . ARG A 1 92 ? -1.525 -8.377 -11.582 1.00 89.81 92 ARG A CA 1
ATOM 731 C C . ARG A 1 92 ? -3.019 -8.703 -11.656 1.00 89.81 92 ARG A C 1
ATOM 733 O O . ARG A 1 92 ? -3.773 -7.940 -12.251 1.00 89.81 92 ARG A O 1
ATOM 740 N N . SER A 1 93 ? -3.451 -9.840 -11.104 1.00 93.88 93 SER A N 1
ATOM 741 C CA . SER A 1 93 ? -4.885 -10.183 -11.081 1.00 93.88 93 SER A CA 1
ATOM 742 C C . SER A 1 93 ? -5.676 -9.336 -10.082 1.00 93.88 93 SER A C 1
ATOM 744 O O . SER A 1 93 ? -6.855 -9.085 -10.287 1.00 93.88 93 SER A O 1
ATOM 746 N N . GLY A 1 94 ? -5.017 -8.857 -9.022 1.00 91.75 94 GLY A N 1
ATOM 747 C CA . GLY A 1 94 ? -5.662 -8.131 -7.927 1.00 91.75 94 GLY A CA 1
ATOM 748 C C . GLY A 1 94 ? -6.308 -9.043 -6.881 1.00 91.75 94 GLY A C 1
ATOM 749 O O . GLY A 1 94 ? -6.625 -8.557 -5.799 1.00 91.75 94 GLY A O 1
ATOM 750 N N . ASP A 1 95 ? -6.416 -10.351 -7.143 1.00 94.25 95 ASP A N 1
ATOM 751 C CA . ASP A 1 95 ? -7.112 -11.307 -6.269 1.00 94.25 95 ASP A CA 1
ATOM 752 C C . ASP A 1 95 ? -6.530 -11.322 -4.855 1.00 94.25 95 ASP A C 1
ATOM 754 O O . ASP A 1 95 ? -7.269 -11.306 -3.876 1.00 94.25 95 ASP A O 1
ATOM 758 N N . PHE A 1 96 ? -5.199 -11.303 -4.729 1.00 91.50 96 PHE A N 1
ATOM 759 C CA . PHE A 1 96 ? -4.545 -11.305 -3.420 1.00 91.50 96 PHE A CA 1
ATOM 760 C C . PHE A 1 96 ? -4.963 -10.095 -2.573 1.00 91.50 96 PHE A C 1
ATOM 762 O O . PHE A 1 96 ? -5.379 -10.255 -1.428 1.00 91.50 96 PHE A O 1
ATOM 769 N N . VAL A 1 97 ? -4.922 -8.892 -3.153 1.00 92.69 97 VAL A N 1
ATOM 770 C CA . VAL A 1 97 ? -5.328 -7.653 -2.471 1.00 92.69 97 VAL A CA 1
ATOM 771 C C . VAL A 1 97 ? -6.828 -7.660 -2.183 1.00 92.69 97 VAL A C 1
ATOM 773 O O . VAL A 1 97 ? -7.246 -7.278 -1.094 1.00 92.69 97 VAL A O 1
ATOM 776 N N . GLU A 1 98 ? -7.647 -8.126 -3.127 1.00 95.81 98 GLU A N 1
ATOM 777 C CA . GLU A 1 98 ? -9.093 -8.224 -2.935 1.00 95.81 98 GLU A CA 1
ATOM 778 C C . GLU A 1 98 ? -9.443 -9.146 -1.757 1.00 95.81 98 GLU A C 1
ATOM 780 O O . GLU A 1 98 ? -10.284 -8.795 -0.927 1.00 95.81 98 GLU A O 1
ATOM 785 N N . HIS A 1 99 ? -8.774 -10.295 -1.646 1.00 96.50 99 HIS A N 1
ATOM 786 C CA . HIS A 1 99 ? -8.953 -11.225 -0.534 1.00 96.50 99 HIS A CA 1
ATOM 787 C C . HIS A 1 99 ? -8.472 -10.646 0.800 1.00 96.50 99 HIS A C 1
ATOM 789 O O . HIS A 1 99 ? -9.213 -10.749 1.775 1.00 96.50 99 HI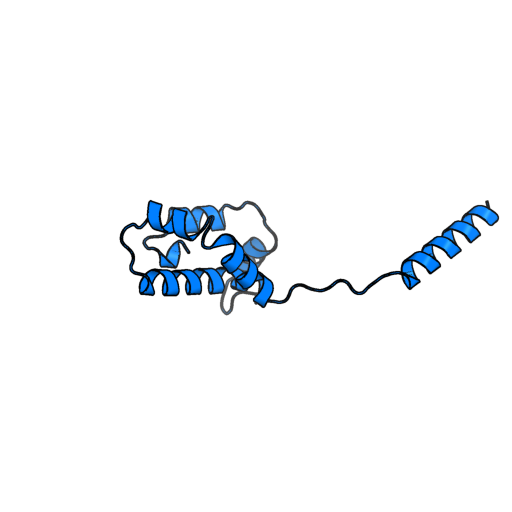S A O 1
ATOM 795 N N . LEU A 1 100 ? -7.318 -9.965 0.847 1.00 94.94 100 LEU A N 1
ATOM 796 C CA . LEU A 1 100 ? -6.870 -9.255 2.056 1.00 94.94 100 LEU A CA 1
ATOM 797 C C . LEU A 1 100 ? -7.930 -8.256 2.540 1.00 94.94 100 LEU A C 1
ATOM 799 O O . LEU A 1 100 ? -8.330 -8.277 3.703 1.00 94.94 100 LEU A O 1
ATOM 803 N N . LEU A 1 101 ? -8.458 -7.434 1.630 1.00 96.12 101 LEU A N 1
ATOM 804 C CA . LEU A 1 101 ? -9.487 -6.450 1.963 1.00 96.12 101 LEU A CA 1
ATOM 805 C C . LEU A 1 101 ? -10.807 -7.106 2.381 1.00 96.12 101 LEU A C 1
ATOM 807 O O . LEU A 1 101 ? -11.479 -6.607 3.283 1.00 96.12 101 LEU A O 1
ATOM 811 N N . LYS A 1 102 ? -11.228 -8.201 1.737 1.00 97.56 102 LYS A N 1
ATOM 812 C CA . LYS A 1 102 ? -12.450 -8.939 2.104 1.00 97.56 102 LYS A CA 1
ATOM 813 C C . LYS A 1 102 ? -12.324 -9.583 3.480 1.00 97.56 102 LYS A C 1
ATOM 815 O O . LYS A 1 102 ? -13.268 -9.474 4.263 1.00 97.56 102 LYS A O 1
ATOM 820 N N . ASP A 1 103 ? -11.176 -10.171 3.790 1.00 98.00 103 ASP A N 1
ATOM 821 C CA . ASP A 1 103 ? -10.993 -10.966 5.001 1.00 98.00 103 ASP A CA 1
ATOM 822 C C . ASP A 1 103 ? -10.562 -10.158 6.225 1.00 98.00 103 ASP A C 1
ATOM 824 O O . ASP A 1 103 ? -10.774 -10.656 7.333 1.00 98.00 103 ASP A O 1
ATOM 828 N N . ALA A 1 104 ? -10.084 -8.919 6.050 1.00 98.12 104 ALA A N 1
ATOM 829 C CA . ALA A 1 104 ? -9.696 -8.020 7.137 1.00 98.12 104 ALA A CA 1
ATOM 830 C C . ALA A 1 104 ? -10.745 -7.955 8.263 1.00 98.12 104 ALA A C 1
ATOM 832 O O . ALA A 1 104 ? -11.938 -7.696 8.019 1.00 98.12 104 ALA A O 1
ATOM 833 N N . LYS A 1 105 ? -10.282 -8.194 9.493 1.00 98.12 105 LYS A N 1
ATOM 834 C CA . LYS A 1 105 ? -11.075 -8.261 10.732 1.00 98.12 105 LYS A CA 1
ATOM 835 C C . LYS A 1 105 ? -11.036 -6.980 11.540 1.00 98.12 105 LYS A C 1
ATOM 837 O O . LYS A 1 105 ? -11.938 -6.749 12.344 1.00 98.12 105 LYS A O 1
ATOM 842 N N . ASP A 1 106 ? -10.041 -6.145 11.293 1.00 97.88 106 ASP A N 1
ATOM 843 C CA . ASP A 1 106 ? -9.913 -4.854 11.932 1.00 97.88 106 ASP A CA 1
ATOM 844 C C . ASP A 1 106 ? -9.384 -3.785 10.970 1.00 97.88 106 ASP A C 1
ATOM 846 O O . ASP A 1 106 ? -9.147 -3.998 9.777 1.00 97.88 106 ASP A O 1
ATOM 850 N N . ARG A 1 107 ? -9.258 -2.580 11.517 1.00 97.38 107 ARG A N 1
ATOM 851 C CA . ARG A 1 107 ? -8.887 -1.370 10.795 1.00 97.38 107 ARG A CA 1
ATOM 852 C C . ARG A 1 107 ? -7.400 -1.327 10.431 1.00 97.38 107 ARG A C 1
ATOM 854 O O . ARG A 1 107 ? -7.052 -0.566 9.541 1.00 97.38 107 ARG A O 1
ATOM 861 N N . ASN A 1 108 ? -6.553 -2.100 11.106 1.00 98.19 108 ASN A N 1
ATOM 862 C CA . ASN A 1 108 ? -5.130 -2.205 10.799 1.00 98.19 108 ASN A CA 1
ATOM 863 C C . ASN A 1 108 ? -4.902 -3.228 9.680 1.00 98.19 108 ASN A C 1
ATOM 865 O O . ASN A 1 108 ? -4.122 -2.962 8.780 1.00 98.19 108 ASN A O 1
ATOM 869 N N . GLU A 1 109 ? -5.627 -4.351 9.681 1.00 97.56 109 GLU A N 1
ATOM 870 C CA . GLU A 1 109 ? -5.593 -5.336 8.590 1.00 97.56 109 GLU A CA 1
ATOM 871 C C . GLU A 1 109 ? -6.186 -4.796 7.279 1.00 97.56 109 GLU A C 1
ATOM 873 O O . GLU A 1 109 ? -5.788 -5.217 6.195 1.00 97.56 109 GLU A O 1
ATOM 878 N N . TYR A 1 110 ? -7.165 -3.889 7.363 1.00 97.44 110 TYR A N 1
ATOM 879 C CA . TYR A 1 110 ? -7.787 -3.269 6.186 1.00 97.44 110 TYR A CA 1
ATOM 880 C C . TYR A 1 110 ? -6.997 -2.077 5.625 1.00 97.44 110 TYR A C 1
ATOM 882 O O . TYR A 1 110 ? -7.261 -1.668 4.492 1.00 97.44 110 TYR A O 1
ATOM 890 N N . ALA A 1 111 ? -6.102 -1.485 6.421 1.00 95.75 111 ALA A N 1
ATOM 891 C CA . ALA A 1 111 ? -5.308 -0.313 6.050 1.00 95.75 111 ALA A CA 1
ATOM 892 C C . ALA A 1 111 ? -3.993 -0.714 5.376 1.00 95.75 111 ALA A C 1
ATOM 894 O O . ALA A 1 111 ? -3.711 -0.132 4.305 1.00 95.75 111 ALA A O 1
#

pLDDT: mean 92.9, std 6.08, range [72.81, 98.56]

Secondary structure (DSSP, 8-state):
-HHHHHHHHHHHHHHHHTPPPP-PPPHHHHHHHHHHHIIIIIHHHHHHHSTT--HHHHHHHHHHHHHHHHHGGG-SPTT--HHHHHHHHH----HHHHHHHHH--STTT--

Sequence (111 aa):
MHLLRLFCGVLVAWLLLAARPAQAYSVLSHQANIDSCWAPYIKPTLERRFPGATPEEFREAKAYAYGGSIMQDMGYYPFGSHLFTDLAHYVRSGDFVEHLLKDAKDRNEYA

Radius of gyration: 21.95 Å; chains: 1; bounding box: 40×36×66 Å